Protein AF-A0A8H4J0G7-F1 (afdb_monomer_lite)

Structure (mmCIF, N/CA/C/O backbone):
data_AF-A0A8H4J0G7-F1
#
_entry.id   AF-A0A8H4J0G7-F1
#
loop_
_atom_site.group_PDB
_atom_site.id
_atom_site.type_symbol
_atom_site.label_atom_id
_atom_site.label_alt_id
_atom_site.label_comp_id
_atom_site.label_asym_id
_atom_site.label_entity_id
_atom_site.label_seq_id
_atom_site.pdbx_PDB_ins_code
_atom_site.Cartn_x
_atom_site.Cartn_y
_atom_site.Cartn_z
_atom_site.occupancy
_atom_site.B_iso_or_equiv
_atom_site.auth_seq_id
_atom_site.auth_comp_id
_atom_site.auth_asym_id
_atom_site.auth_atom_id
_atom_site.pdbx_PDB_model_num
ATOM 1 N N . MET A 1 1 ? 11.725 -37.310 -34.648 1.00 43.84 1 MET A N 1
ATOM 2 C CA . MET A 1 1 ? 10.552 -37.146 -33.764 1.00 43.84 1 MET A CA 1
ATOM 3 C C . MET A 1 1 ? 10.904 -37.760 -32.427 1.00 43.84 1 MET A C 1
ATOM 5 O O . MET A 1 1 ? 11.095 -38.962 -32.357 1.00 43.84 1 MET A O 1
ATOM 9 N N . GLY A 1 2 ? 11.118 -36.920 -31.423 1.00 34.50 2 GLY A N 1
ATOM 10 C CA . GLY A 1 2 ? 11.564 -37.311 -30.090 1.00 34.50 2 GLY A CA 1
ATOM 11 C C . GLY A 1 2 ? 11.344 -36.118 -29.184 1.00 34.50 2 GLY A C 1
ATOM 12 O O . GLY A 1 2 ? 12.236 -35.294 -29.010 1.00 34.50 2 GLY A O 1
ATOM 13 N N . ASP A 1 3 ? 10.096 -35.987 -28.753 1.00 41.94 3 ASP A N 1
ATOM 14 C CA . ASP A 1 3 ? 9.618 -34.975 -27.827 1.00 41.94 3 ASP A CA 1
ATOM 15 C C . ASP A 1 3 ? 10.390 -35.112 -26.511 1.00 41.94 3 ASP A C 1
ATOM 17 O O . ASP A 1 3 ? 10.444 -36.187 -25.915 1.00 41.94 3 ASP A O 1
ATOM 21 N N . SER A 1 4 ? 11.049 -34.040 -26.086 1.00 38.31 4 SER A N 1
ATOM 22 C CA . SER A 1 4 ? 11.766 -33.997 -24.817 1.00 38.31 4 SER A CA 1
ATOM 23 C C . SER A 1 4 ? 11.369 -32.719 -24.100 1.00 38.31 4 SER A C 1
ATOM 25 O O . SER A 1 4 ? 12.190 -31.826 -23.879 1.00 38.31 4 SER A O 1
ATOM 27 N N . THR A 1 5 ? 10.103 -32.655 -23.691 1.00 49.88 5 THR A N 1
ATOM 28 C CA . THR A 1 5 ? 9.654 -31.849 -22.555 1.00 49.88 5 THR A CA 1
ATOM 29 C C . THR A 1 5 ? 10.415 -32.289 -21.304 1.00 49.88 5 THR A C 1
ATOM 31 O O . THR A 1 5 ? 9.921 -33.045 -20.471 1.00 49.88 5 THR A O 1
ATOM 34 N N . LYS A 1 6 ? 11.661 -31.824 -21.169 1.00 47.19 6 LYS A N 1
ATOM 35 C CA . LYS A 1 6 ? 12.388 -31.840 -19.903 1.00 47.19 6 LYS A CA 1
ATOM 36 C C . LYS A 1 6 ? 11.717 -30.813 -19.010 1.00 47.19 6 LYS A C 1
ATOM 38 O O . LYS A 1 6 ? 12.064 -29.632 -19.055 1.00 47.19 6 LYS A O 1
ATOM 43 N N . SER A 1 7 ? 10.760 -31.270 -18.209 1.00 47.31 7 SER A N 1
ATOM 44 C CA . SER A 1 7 ? 10.316 -30.554 -17.019 1.00 47.31 7 SER A CA 1
ATOM 45 C C . SER A 1 7 ? 11.564 -30.163 -16.228 1.00 47.31 7 SER A C 1
ATOM 47 O O . SER A 1 7 ? 12.247 -31.026 -15.672 1.00 47.31 7 SER A O 1
ATOM 49 N N . HIS A 1 8 ? 11.919 -28.879 -16.251 1.00 50.56 8 HIS A N 1
ATOM 50 C CA . HIS A 1 8 ? 12.996 -28.343 -15.430 1.00 50.56 8 HIS A CA 1
ATOM 51 C C . HIS A 1 8 ? 12.510 -28.366 -13.983 1.00 50.56 8 HIS A C 1
ATOM 53 O O . HIS A 1 8 ? 11.859 -27.437 -13.516 1.00 50.56 8 HIS A O 1
ATOM 59 N N . ILE A 1 9 ? 12.756 -29.481 -13.298 1.00 54.28 9 ILE A N 1
ATOM 60 C CA . ILE A 1 9 ? 12.511 -29.594 -11.866 1.00 54.28 9 ILE A CA 1
ATOM 61 C C . ILE A 1 9 ? 13.616 -28.785 -11.180 1.00 54.28 9 ILE A C 1
ATOM 63 O O . ILE A 1 9 ? 14.791 -29.154 -11.226 1.00 54.28 9 ILE A O 1
ATOM 67 N N . LEU A 1 10 ? 13.225 -27.654 -10.594 1.00 48.88 10 LEU A N 1
ATOM 68 C CA . LEU A 1 10 ? 14.092 -26.742 -9.849 1.00 48.88 10 LEU A CA 1
ATOM 69 C C . LEU A 1 10 ? 14.479 -27.421 -8.530 1.00 48.88 10 LEU A C 1
ATOM 71 O O . LEU A 1 10 ? 13.675 -27.494 -7.603 1.00 48.88 10 LEU A O 1
ATOM 75 N N . THR A 1 11 ? 15.687 -27.978 -8.463 1.00 53.69 11 THR A N 1
ATOM 76 C CA . THR A 1 11 ? 16.141 -28.778 -7.309 1.00 53.69 11 THR A CA 1
ATOM 77 C C . THR A 1 11 ? 17.185 -28.062 -6.458 1.00 53.69 11 THR A C 1
ATOM 79 O O . THR A 1 11 ? 17.470 -28.514 -5.350 1.00 53.69 11 THR A O 1
ATOM 82 N N . LYS A 1 12 ? 17.748 -26.937 -6.920 1.00 49.94 12 LYS A N 1
ATOM 83 C CA . LYS A 1 12 ? 18.781 -26.193 -6.186 1.00 49.94 12 LYS A CA 1
ATOM 84 C C . LYS A 1 12 ? 18.303 -24.794 -5.813 1.00 49.94 12 LYS A C 1
ATOM 86 O O . LYS A 1 12 ? 17.645 -24.128 -6.600 1.00 49.94 12 LYS A O 1
ATOM 91 N N . SER A 1 13 ? 18.713 -24.309 -4.637 1.00 47.78 13 SER A N 1
ATOM 92 C CA . SER A 1 13 ? 18.484 -22.922 -4.175 1.00 47.78 13 SER A CA 1
ATOM 93 C C . SER A 1 13 ? 18.962 -21.870 -5.199 1.00 47.78 13 SER A C 1
ATOM 95 O O . SER A 1 13 ? 18.320 -20.846 -5.409 1.00 47.78 13 SER A O 1
ATOM 97 N N . SER A 1 14 ? 20.030 -22.171 -5.947 1.00 53.97 14 SER A N 1
ATOM 98 C CA . SER A 1 14 ? 20.510 -21.350 -7.069 1.00 53.97 14 SER A CA 1
ATOM 99 C C . SER A 1 14 ? 19.529 -21.242 -8.240 1.00 53.97 14 SER A C 1
ATOM 101 O O . SER A 1 14 ? 19.535 -20.236 -8.943 1.00 53.97 14 SER A O 1
ATOM 103 N N . ASP A 1 15 ? 18.682 -22.249 -8.452 1.00 51.66 15 ASP A N 1
ATOM 104 C CA . ASP A 1 15 ? 17.692 -22.255 -9.533 1.00 51.66 15 ASP A CA 1
ATOM 105 C C . ASP A 1 15 ? 16.534 -21.293 -9.203 1.00 51.66 15 ASP A C 1
ATOM 107 O O . ASP A 1 15 ? 15.940 -20.691 -10.097 1.00 51.66 15 ASP A O 1
ATOM 111 N N . TRP A 1 16 ? 16.280 -21.075 -7.905 1.00 51.16 16 TRP A N 1
ATOM 112 C CA . TRP A 1 16 ? 15.361 -20.053 -7.395 1.00 51.16 16 TRP A CA 1
ATOM 113 C C . TRP A 1 16 ? 15.930 -18.643 -7.524 1.00 51.16 16 TRP A C 1
ATOM 115 O O . TRP A 1 16 ? 15.176 -17.711 -7.801 1.00 51.16 16 TRP A O 1
ATOM 125 N N . ASN A 1 17 ? 17.252 -18.476 -7.402 1.00 50.38 17 ASN A N 1
ATOM 126 C CA . ASN A 1 17 ? 17.891 -17.184 -7.659 1.00 50.38 17 ASN A CA 1
ATOM 127 C C . ASN A 1 17 ? 17.624 -16.728 -9.099 1.00 50.38 17 ASN A C 1
ATOM 129 O O . ASN A 1 17 ? 17.311 -15.565 -9.318 1.00 50.38 17 ASN A O 1
ATOM 133 N N . HIS A 1 18 ? 17.623 -17.644 -10.071 1.00 47.84 18 HIS A N 1
ATOM 134 C CA . HIS A 1 18 ? 17.296 -17.303 -11.456 1.00 47.84 18 HIS A CA 1
ATOM 135 C C . HIS A 1 18 ? 15.859 -16.772 -11.630 1.00 47.84 18 HIS A C 1
ATOM 137 O O . HIS A 1 18 ? 15.613 -16.019 -12.562 1.00 47.84 18 HIS A O 1
ATOM 143 N N . TRP A 1 19 ? 14.921 -17.106 -10.733 1.00 46.56 19 TRP A N 1
ATOM 144 C CA . TRP A 1 19 ? 13.548 -16.578 -10.734 1.00 46.56 19 TRP A CA 1
ATOM 145 C C . TRP A 1 19 ? 13.371 -15.311 -9.888 1.00 46.56 19 TRP A C 1
ATOM 147 O O . TRP A 1 19 ? 12.579 -14.444 -10.253 1.00 46.56 19 TRP A O 1
ATOM 157 N N . LEU A 1 20 ? 14.135 -15.158 -8.802 1.00 48.53 20 LEU A N 1
ATOM 158 C CA . LEU A 1 20 ? 14.112 -13.968 -7.939 1.00 48.53 20 LEU A CA 1
ATOM 159 C C . LEU A 1 20 ? 14.623 -12.692 -8.636 1.00 48.53 20 LEU A C 1
ATOM 161 O O . LEU A 1 20 ? 14.306 -11.590 -8.190 1.00 48.53 20 LEU A O 1
ATOM 165 N N . PHE A 1 21 ? 15.357 -12.820 -9.747 1.00 48.25 21 PHE A N 1
ATOM 166 C CA . PHE A 1 21 ? 15.934 -11.685 -10.482 1.00 48.25 21 PHE A CA 1
ATOM 167 C C . PHE A 1 21 ? 15.230 -11.323 -11.803 1.00 48.25 21 PHE A C 1
ATOM 169 O O . PHE A 1 21 ? 15.622 -10.349 -12.437 1.00 48.25 21 PHE A O 1
ATOM 176 N N . LEU A 1 22 ? 14.171 -12.027 -12.224 1.00 50.31 22 LEU A N 1
ATOM 177 C CA . LEU A 1 22 ? 13.545 -11.804 -13.544 1.00 50.31 22 LEU A CA 1
ATOM 178 C C . LEU A 1 22 ? 12.510 -10.664 -13.617 1.00 50.31 22 LEU A C 1
ATOM 180 O O . LEU A 1 22 ? 11.801 -10.570 -14.618 1.00 50.31 22 LEU A O 1
ATOM 184 N N . GLY A 1 23 ? 12.401 -9.788 -12.612 1.00 52.50 23 GLY A N 1
ATOM 185 C CA . GLY A 1 23 ? 11.405 -8.704 -12.674 1.00 52.50 23 GLY A CA 1
ATOM 186 C C . GLY A 1 23 ? 11.594 -7.497 -11.760 1.00 52.50 23 GLY A C 1
ATOM 187 O O . GLY A 1 23 ? 10.668 -6.698 -11.630 1.00 52.50 23 GLY A O 1
ATOM 188 N N . THR A 1 24 ? 12.745 -7.333 -11.105 1.00 58.03 24 THR A N 1
ATOM 189 C CA . THR A 1 24 ? 12.943 -6.233 -10.140 1.00 58.03 24 THR A CA 1
ATOM 190 C C . THR A 1 24 ? 13.913 -5.161 -10.613 1.00 58.03 24 THR A C 1
ATOM 192 O O . THR A 1 24 ? 13.789 -4.012 -10.188 1.00 58.03 24 THR A O 1
ATOM 195 N N . THR A 1 25 ? 14.838 -5.471 -11.520 1.00 69.12 25 THR A N 1
ATOM 196 C CA . THR A 1 25 ? 15.791 -4.483 -12.023 1.00 69.12 25 THR A CA 1
ATOM 197 C C . THR A 1 25 ? 15.221 -3.780 -13.249 1.00 69.12 25 THR A C 1
ATOM 199 O O . THR A 1 25 ? 14.975 -4.373 -14.297 1.00 69.12 25 THR A O 1
ATOM 202 N N . LYS A 1 26 ? 14.972 -2.477 -13.101 1.00 80.75 26 LYS A N 1
ATOM 203 C CA . LYS A 1 26 ? 14.599 -1.602 -14.212 1.00 80.75 26 LYS A CA 1
ATOM 204 C C . LYS A 1 26 ? 15.713 -1.669 -15.268 1.00 80.75 26 LYS A C 1
ATOM 206 O O . LYS A 1 26 ? 16.864 -1.429 -14.901 1.00 80.75 26 LYS A O 1
ATOM 211 N N . PRO A 1 27 ? 15.409 -1.959 -16.546 1.00 83.44 27 PRO A N 1
ATOM 212 C CA . PRO A 1 27 ? 16.448 -2.021 -17.564 1.00 83.44 27 PRO A CA 1
ATOM 213 C C . PRO A 1 27 ? 17.108 -0.646 -17.716 1.00 83.44 27 PRO A C 1
ATOM 215 O O . PRO A 1 27 ? 16.456 0.398 -17.583 1.00 83.44 27 PRO A O 1
ATOM 218 N N . GLU A 1 28 ? 18.414 -0.642 -17.965 1.00 84.06 28 GLU A N 1
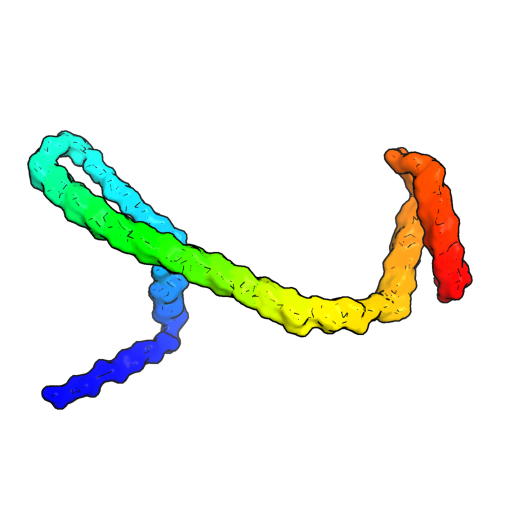ATOM 219 C CA . GLU A 1 28 ? 19.191 0.583 -18.122 1.00 84.06 28 GLU A CA 1
ATOM 220 C C . GLU A 1 28 ? 19.072 1.118 -19.545 1.00 84.06 28 GLU A C 1
ATOM 222 O O . GLU A 1 28 ? 19.114 0.377 -20.527 1.00 84.06 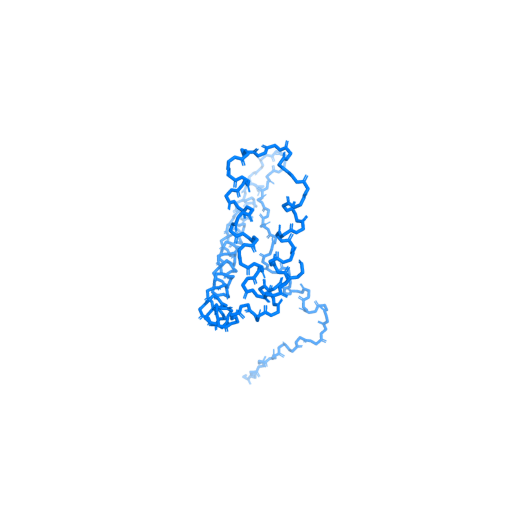28 GLU A O 1
ATOM 227 N N . LYS A 1 29 ? 18.908 2.436 -19.662 1.00 85.56 29 LYS A N 1
ATOM 228 C CA . LYS A 1 29 ? 18.807 3.081 -20.966 1.00 85.56 29 LYS A CA 1
ATOM 229 C C . LYS A 1 29 ? 20.194 3.104 -21.627 1.00 85.56 29 LYS A C 1
ATOM 231 O O . LYS A 1 29 ? 21.125 3.603 -20.997 1.00 85.56 29 LYS A O 1
ATOM 236 N N . PRO A 1 30 ? 20.327 2.686 -22.898 1.00 83.50 30 PRO A N 1
ATOM 237 C CA . PRO A 1 30 ? 21.583 2.798 -23.632 1.00 83.50 30 PRO A CA 1
ATOM 238 C C . PRO A 1 30 ? 22.058 4.255 -23.718 1.00 83.50 30 PRO A C 1
ATOM 240 O O . PRO A 1 30 ? 21.246 5.175 -23.895 1.00 83.50 30 PRO A O 1
ATOM 243 N N . ILE A 1 31 ? 23.373 4.476 -23.632 1.00 82.38 31 ILE A N 1
ATOM 244 C CA . ILE A 1 31 ? 24.025 5.794 -23.711 1.00 82.38 31 ILE A CA 1
ATOM 245 C C . ILE A 1 31 ? 25.152 5.718 -24.745 1.00 82.38 31 ILE A C 1
ATOM 247 O O . ILE A 1 31 ? 25.986 4.820 -24.689 1.00 82.38 31 ILE A O 1
ATOM 251 N N . ILE A 1 32 ? 25.219 6.682 -25.670 1.00 76.06 32 ILE A N 1
ATOM 252 C CA . ILE A 1 32 ? 26.345 6.780 -26.610 1.00 76.06 32 ILE A CA 1
ATOM 253 C C . ILE A 1 32 ? 27.522 7.448 -25.899 1.00 76.06 32 ILE A C 1
ATOM 255 O O . ILE A 1 32 ? 27.418 8.599 -25.479 1.00 76.06 32 ILE A O 1
ATOM 259 N N . GLN A 1 33 ? 28.650 6.745 -25.794 1.00 72.00 33 GLN A N 1
ATOM 260 C CA . GLN A 1 33 ? 29.885 7.286 -25.225 1.00 72.00 33 GLN A CA 1
ATOM 261 C C . GLN A 1 33 ? 30.857 7.770 -26.323 1.00 72.00 33 GLN A C 1
ATOM 263 O O . GLN A 1 33 ? 31.154 7.064 -27.299 1.00 72.00 33 GLN A O 1
ATOM 268 N N . GLY A 1 34 ? 31.391 8.983 -26.145 1.00 73.31 34 GLY A N 1
ATOM 269 C CA . GLY A 1 34 ? 32.382 9.601 -27.035 1.00 73.31 34 GLY A CA 1
ATOM 270 C C . GLY A 1 34 ? 31.809 10.167 -28.343 1.00 73.31 34 GLY A C 1
ATOM 271 O O . GLY A 1 34 ? 30.628 10.487 -28.439 1.00 73.31 34 GLY A O 1
ATOM 272 N N . THR A 1 35 ? 32.659 10.311 -29.365 1.00 72.25 35 THR A N 1
ATOM 273 C CA . THR A 1 35 ? 32.276 10.838 -30.688 1.00 72.25 35 THR A CA 1
ATOM 274 C C . THR A 1 35 ? 31.270 9.932 -31.397 1.00 72.25 35 THR A C 1
ATOM 276 O O . THR A 1 35 ? 31.414 8.705 -31.400 1.00 72.25 35 THR A O 1
ATOM 279 N N . VAL A 1 36 ? 30.247 10.549 -31.999 1.00 75.69 36 VAL A N 1
ATOM 280 C CA . VAL A 1 36 ? 29.146 9.871 -32.695 1.00 75.69 36 VAL A CA 1
ATOM 281 C C . VAL A 1 36 ? 29.585 9.488 -34.108 1.00 75.69 36 VAL A C 1
ATOM 283 O O . VAL A 1 36 ? 29.567 10.303 -35.026 1.00 75.69 36 VAL A O 1
ATOM 286 N N . THR A 1 37 ? 29.972 8.228 -34.274 1.00 83.44 37 THR A N 1
ATOM 287 C CA . THR A 1 37 ? 30.231 7.600 -35.579 1.00 83.44 37 THR A CA 1
ATOM 288 C C . THR A 1 37 ? 28.958 6.912 -36.088 1.00 83.44 37 THR A C 1
ATOM 290 O O . THR A 1 37 ? 28.106 6.520 -35.287 1.00 83.44 37 THR A O 1
ATOM 293 N N . ALA A 1 38 ? 28.818 6.738 -37.408 1.00 82.00 38 ALA A N 1
ATOM 294 C CA . ALA A 1 38 ? 27.667 6.062 -38.019 1.00 82.00 38 ALA A CA 1
ATOM 295 C C . ALA A 1 38 ? 27.422 4.658 -37.429 1.00 82.00 38 ALA A C 1
ATOM 297 O O . ALA A 1 38 ? 26.288 4.333 -37.079 1.00 82.00 38 ALA A O 1
ATOM 298 N N . ASP A 1 39 ? 28.488 3.889 -37.199 1.00 82.31 39 ASP A N 1
ATOM 299 C CA . ASP A 1 39 ? 28.406 2.545 -36.614 1.00 82.31 39 ASP A CA 1
ATOM 300 C C . ASP A 1 39 ? 27.890 2.569 -35.172 1.00 82.31 39 ASP A C 1
ATOM 302 O O . ASP A 1 39 ? 26.988 1.817 -34.813 1.00 82.31 39 ASP A O 1
ATOM 306 N N . LYS A 1 40 ? 28.370 3.513 -34.352 1.00 80.94 40 LYS A N 1
ATOM 307 C CA . LYS A 1 40 ? 27.875 3.693 -32.978 1.00 80.94 40 LYS A CA 1
ATOM 308 C C . LYS A 1 40 ? 26.396 4.070 -32.947 1.00 80.94 40 LYS A C 1
ATOM 310 O O . LYS A 1 40 ? 25.678 3.658 -32.042 1.00 80.94 40 LYS A O 1
ATOM 315 N N . LYS A 1 41 ? 25.929 4.843 -33.932 1.00 84.25 41 LYS A N 1
ATOM 316 C CA . LYS A 1 41 ? 24.515 5.215 -34.059 1.00 84.25 41 LYS A CA 1
ATOM 317 C C . LYS A 1 41 ? 23.646 4.007 -34.423 1.00 84.25 41 LYS A C 1
ATOM 319 O O . LYS A 1 41 ? 22.540 3.888 -33.903 1.00 84.25 41 LYS A O 1
ATOM 324 N N . LEU A 1 42 ? 24.137 3.112 -35.282 1.00 85.62 42 LEU A N 1
ATOM 325 C CA . LEU A 1 42 ? 23.448 1.864 -35.624 1.00 85.62 42 LEU A CA 1
ATOM 326 C C . LEU A 1 42 ? 23.342 0.933 -34.411 1.00 85.62 42 LEU A C 1
ATOM 328 O O . LEU A 1 42 ? 22.237 0.500 -34.085 1.00 85.62 42 LEU A O 1
ATOM 332 N N . THR A 1 43 ? 24.450 0.702 -33.702 1.00 84.00 43 THR A N 1
ATOM 333 C CA . THR A 1 43 ? 24.463 -0.113 -32.476 1.00 84.00 43 THR A CA 1
ATOM 334 C C . THR A 1 43 ? 23.540 0.468 -31.409 1.00 84.00 43 THR A C 1
ATOM 336 O O . THR A 1 43 ? 22.709 -0.250 -30.861 1.00 84.00 43 THR A O 1
ATOM 339 N N . TYR A 1 44 ? 23.581 1.785 -31.197 1.00 85.00 44 TYR A N 1
ATOM 340 C CA . TYR A 1 44 ? 22.684 2.467 -30.266 1.00 85.00 44 TYR A CA 1
ATOM 341 C C . TYR A 1 44 ? 21.204 2.276 -30.611 1.00 85.00 44 TYR A C 1
ATOM 343 O O . TYR A 1 44 ? 20.384 2.046 -29.727 1.00 85.00 44 TYR A O 1
ATOM 351 N N . ASN A 1 45 ? 20.838 2.368 -31.892 1.00 87.00 45 ASN A N 1
ATOM 352 C CA . ASN A 1 45 ? 19.453 2.169 -32.318 1.00 87.00 45 ASN A CA 1
ATOM 353 C C . ASN A 1 45 ? 18.982 0.731 -32.056 1.00 87.00 45 ASN A C 1
ATOM 355 O O . ASN A 1 45 ? 17.839 0.530 -31.642 1.00 87.00 45 ASN A O 1
ATOM 359 N N . TYR A 1 46 ? 19.859 -0.251 -32.269 1.00 87.69 46 TYR A N 1
ATOM 360 C CA . TYR A 1 46 ? 19.583 -1.652 -31.963 1.00 87.69 46 TYR A CA 1
ATOM 361 C C . TYR A 1 46 ? 19.415 -1.880 -30.452 1.00 87.69 46 TYR A C 1
ATOM 363 O O . TYR A 1 46 ? 18.395 -2.413 -30.016 1.00 87.69 46 TYR A O 1
ATOM 371 N N . GLU A 1 47 ? 20.351 -1.389 -29.638 1.00 86.44 47 GLU A N 1
ATOM 372 C CA . GLU A 1 47 ? 20.276 -1.454 -28.173 1.00 86.44 47 GLU A CA 1
ATOM 373 C C . GLU A 1 47 ? 19.031 -0.742 -27.631 1.00 86.44 47 GLU A C 1
ATOM 375 O O . GLU A 1 47 ? 18.378 -1.234 -26.715 1.00 86.44 47 GLU A O 1
ATOM 380 N N . MET A 1 48 ? 18.647 0.389 -28.228 1.00 88.50 48 MET A N 1
ATOM 381 C CA . MET A 1 48 ? 17.433 1.119 -27.864 1.00 88.50 48 MET A CA 1
ATOM 382 C C . MET A 1 48 ? 16.163 0.320 -28.180 1.00 88.50 48 MET A C 1
ATOM 384 O O . MET A 1 48 ? 15.181 0.417 -27.444 1.00 88.50 48 MET A O 1
ATOM 388 N N . SER A 1 49 ? 16.160 -0.463 -29.262 1.00 88.00 49 SER A N 1
ATOM 389 C CA . SER A 1 49 ? 15.049 -1.360 -29.596 1.00 88.00 49 SER A CA 1
ATOM 390 C C . SER A 1 49 ? 14.900 -2.468 -28.552 1.00 88.00 49 SER A C 1
ATOM 392 O O . SER A 1 49 ? 13.792 -2.698 -28.066 1.00 88.00 49 SER A O 1
ATOM 394 N N . ASN A 1 50 ? 16.010 -3.095 -28.155 1.00 86.12 50 ASN A N 1
ATOM 395 C CA . ASN A 1 50 ? 16.012 -4.124 -27.112 1.00 86.12 50 ASN A CA 1
ATOM 396 C C . ASN A 1 50 ? 15.583 -3.541 -25.762 1.00 86.12 50 ASN A C 1
ATOM 398 O O . ASN A 1 50 ? 14.651 -4.046 -25.147 1.00 86.12 50 ASN A O 1
ATOM 402 N N . TYR A 1 51 ? 16.146 -2.391 -25.378 1.00 86.62 51 TYR A N 1
ATOM 403 C CA . TYR A 1 51 ? 15.757 -1.662 -24.171 1.00 86.62 51 TYR A CA 1
ATOM 404 C C . TYR A 1 51 ? 14.248 -1.401 -24.104 1.00 86.62 51 TYR A C 1
ATOM 406 O O . TYR A 1 51 ? 13.632 -1.592 -23.060 1.00 86.62 51 TYR A O 1
ATOM 414 N N . ARG A 1 52 ? 13.624 -0.979 -25.211 1.00 88.62 52 ARG A N 1
ATOM 415 C CA . ARG A 1 52 ? 12.172 -0.746 -25.255 1.00 88.62 52 ARG A CA 1
ATOM 416 C C . ARG A 1 52 ? 11.374 -2.029 -25.039 1.00 88.62 52 ARG A C 1
ATOM 418 O O . ARG A 1 52 ? 10.355 -1.984 -24.353 1.00 88.62 52 ARG A O 1
ATOM 425 N N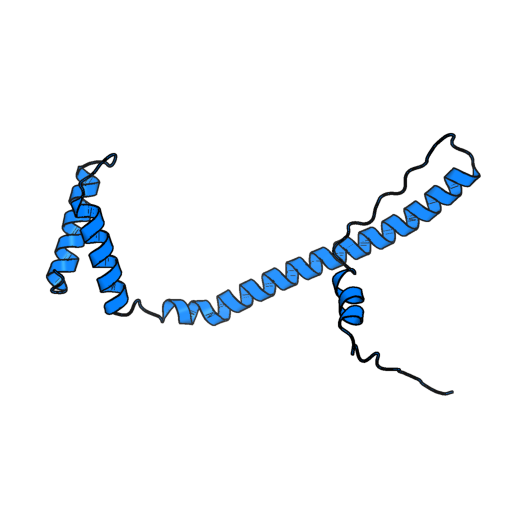 . ALA A 1 53 ? 11.814 -3.141 -25.625 1.00 86.44 53 ALA A N 1
ATOM 426 C CA . ALA A 1 53 ? 11.166 -4.437 -25.450 1.00 86.44 53 ALA A CA 1
ATOM 427 C C . ALA A 1 53 ? 11.273 -4.918 -23.993 1.00 86.44 53 ALA A C 1
ATOM 429 O O . ALA A 1 53 ? 10.257 -5.265 -23.387 1.00 86.44 53 ALA A O 1
ATOM 430 N N . ASP A 1 54 ? 12.470 -4.838 -23.414 1.00 83.75 54 ASP A N 1
ATOM 431 C CA . ASP A 1 54 ? 12.740 -5.233 -22.030 1.00 83.75 54 ASP A CA 1
ATOM 432 C C . ASP A 1 54 ? 11.992 -4.338 -21.035 1.00 83.75 54 ASP A C 1
ATOM 434 O O . ASP A 1 54 ? 11.400 -4.819 -20.069 1.00 83.75 54 ASP A O 1
ATOM 438 N N . TYR A 1 55 ? 11.935 -3.030 -21.297 1.00 88.69 55 TYR A N 1
ATOM 439 C CA . TYR A 1 55 ? 11.200 -2.079 -20.465 1.00 88.69 55 TYR A CA 1
ATOM 440 C C . TYR A 1 55 ? 9.687 -2.335 -20.499 1.00 88.69 55 TYR A C 1
ATOM 442 O O . TYR A 1 55 ? 9.032 -2.323 -19.458 1.00 88.69 55 TYR A O 1
ATOM 450 N N . ALA A 1 56 ? 9.126 -2.639 -21.673 1.00 87.94 56 ALA A N 1
ATOM 451 C CA . ALA A 1 56 ? 7.714 -2.995 -21.794 1.00 87.94 56 ALA A CA 1
ATOM 452 C C . ALA A 1 56 ? 7.378 -4.307 -21.063 1.00 87.94 56 ALA A C 1
ATOM 454 O O . ALA A 1 56 ? 6.287 -4.444 -20.501 1.00 87.94 56 ALA A O 1
ATOM 455 N N . LEU A 1 57 ? 8.296 -5.278 -21.060 1.00 87.56 57 LEU A N 1
ATOM 456 C CA . LEU A 1 57 ? 8.148 -6.508 -20.283 1.00 87.56 57 LEU A CA 1
ATOM 457 C C . LEU A 1 57 ? 8.189 -6.218 -18.776 1.00 87.56 57 LEU A C 1
ATOM 459 O O . LEU A 1 57 ? 7.303 -6.673 -18.051 1.00 87.56 57 LEU A O 1
ATOM 463 N N . TYR A 1 58 ? 9.154 -5.410 -18.333 1.00 87.81 58 TYR A N 1
ATOM 464 C CA . TYR A 1 58 ? 9.276 -4.964 -16.947 1.00 87.81 58 TYR A CA 1
ATOM 465 C C . TYR A 1 58 ? 7.992 -4.279 -16.452 1.00 87.81 58 TYR A C 1
ATOM 467 O O . TYR A 1 58 ? 7.455 -4.653 -15.411 1.00 87.81 58 TYR A O 1
ATOM 475 N N . GLU A 1 59 ? 7.428 -3.339 -17.216 1.00 89.56 59 GLU A N 1
ATOM 476 C CA . GLU A 1 59 ? 6.177 -2.667 -16.830 1.00 89.56 59 GLU A CA 1
ATOM 477 C C . GLU A 1 59 ? 4.995 -3.638 -16.713 1.00 89.56 59 GLU A C 1
ATOM 479 O O . GLU A 1 59 ? 4.197 -3.539 -15.776 1.00 89.56 59 GLU A O 1
ATOM 484 N N . LYS A 1 60 ? 4.886 -4.613 -17.625 1.00 88.69 60 LYS A N 1
ATOM 485 C CA . LYS A 1 60 ? 3.848 -5.653 -17.544 1.00 88.69 60 LYS A CA 1
ATOM 486 C C . LYS A 1 60 ? 3.990 -6.494 -16.277 1.00 88.69 60 LYS A C 1
ATOM 488 O O . LYS A 1 60 ? 2.983 -6.769 -15.625 1.00 88.69 60 LYS A O 1
ATOM 493 N N . GLN A 1 61 ? 5.214 -6.881 -15.923 1.00 85.50 61 GLN A N 1
ATOM 494 C CA . GLN A 1 61 ? 5.492 -7.648 -14.709 1.00 85.50 61 GLN A CA 1
ATOM 495 C C . GLN A 1 61 ? 5.171 -6.839 -13.449 1.00 85.50 61 GLN A C 1
ATOM 497 O O . GLN A 1 61 ? 4.478 -7.342 -12.568 1.00 85.50 61 GLN A O 1
ATOM 502 N N . GLN A 1 62 ? 5.587 -5.572 -13.386 1.00 87.00 62 GLN A N 1
ATOM 503 C CA . GLN A 1 62 ? 5.280 -4.684 -12.260 1.00 87.00 62 GLN A CA 1
ATOM 504 C C . GLN A 1 62 ? 3.772 -4.503 -12.071 1.00 87.00 62 GLN A C 1
ATOM 506 O O . GLN A 1 62 ? 3.262 -4.609 -10.956 1.00 87.00 62 GLN A O 1
ATOM 511 N N . LYS A 1 63 ? 3.028 -4.324 -13.167 1.00 88.12 63 LYS A N 1
ATOM 512 C CA . LYS A 1 63 ? 1.565 -4.253 -13.118 1.00 88.12 63 LYS A CA 1
ATOM 513 C C . LYS A 1 63 ? 0.939 -5.559 -12.625 1.00 88.12 63 LYS A C 1
ATOM 515 O O . LYS A 1 63 ? 0.007 -5.522 -11.828 1.00 88.12 63 LYS A O 1
ATOM 520 N N . ALA A 1 64 ? 1.438 -6.708 -13.079 1.00 84.88 64 ALA A N 1
ATOM 521 C CA . ALA A 1 64 ? 0.951 -8.007 -12.622 1.00 84.88 64 ALA A CA 1
ATOM 522 C C . ALA A 1 64 ? 1.206 -8.218 -11.120 1.00 84.88 64 ALA A C 1
ATOM 524 O O . ALA A 1 64 ? 0.312 -8.678 -10.415 1.00 84.88 64 ALA A O 1
ATOM 525 N N . LEU A 1 65 ? 2.381 -7.824 -10.619 1.00 85.25 65 LEU A N 1
ATOM 526 C CA . LEU A 1 65 ? 2.709 -7.878 -9.192 1.00 85.25 65 LEU A CA 1
ATOM 527 C C . LEU A 1 65 ? 1.802 -6.969 -8.360 1.00 85.25 65 LEU A C 1
ATOM 529 O O . LEU A 1 65 ? 1.275 -7.410 -7.341 1.00 85.25 65 LEU A O 1
ATOM 533 N N . ALA A 1 66 ? 1.571 -5.735 -8.813 1.00 80.81 66 ALA A N 1
ATOM 534 C CA . ALA A 1 66 ? 0.648 -4.818 -8.150 1.00 80.81 66 ALA A CA 1
ATOM 535 C C . ALA A 1 66 ? -0.773 -5.404 -8.083 1.00 80.81 66 ALA A C 1
ATOM 537 O O . ALA A 1 66 ? -1.381 -5.428 -7.017 1.00 80.81 66 ALA A O 1
ATOM 538 N N . ASN A 1 67 ? -1.264 -5.963 -9.192 1.00 88.25 67 ASN A N 1
ATOM 539 C CA . ASN A 1 67 ? -2.576 -6.606 -9.240 1.00 88.25 67 ASN A CA 1
ATOM 540 C C . ASN A 1 67 ? -2.676 -7.816 -8.300 1.00 88.25 67 ASN A C 1
ATOM 542 O O . ASN A 1 67 ? -3.702 -7.997 -7.651 1.00 88.25 67 ASN A O 1
ATOM 546 N N . LEU A 1 68 ? -1.628 -8.643 -8.215 1.00 86.56 68 LEU A N 1
ATOM 547 C CA . LEU A 1 68 ? -1.583 -9.769 -7.278 1.00 86.56 68 LEU A CA 1
ATOM 548 C C . LEU A 1 68 ? -1.636 -9.288 -5.827 1.00 86.56 68 LEU A C 1
ATOM 550 O O . LEU A 1 68 ? -2.374 -9.857 -5.028 1.00 86.56 68 LEU A O 1
ATOM 554 N N . ALA A 1 69 ? -0.895 -8.229 -5.493 1.00 77.88 69 ALA A N 1
ATOM 555 C CA . ALA A 1 69 ? -0.925 -7.644 -4.158 1.00 77.88 69 ALA A CA 1
ATOM 556 C C . ALA A 1 69 ? -2.332 -7.141 -3.796 1.00 77.88 69 ALA A C 1
ATOM 558 O O . ALA A 1 69 ? -2.834 -7.475 -2.724 1.00 77.88 69 ALA A O 1
ATOM 559 N N . THR A 1 70 ? -2.993 -6.420 -4.708 1.00 86.69 70 THR A N 1
ATOM 560 C CA . THR A 1 70 ? -4.387 -5.984 -4.535 1.00 86.69 70 THR A CA 1
ATOM 561 C C . THR A 1 70 ? -5.324 -7.173 -4.352 1.00 86.69 70 THR A C 1
ATOM 563 O O . THR A 1 70 ? -6.089 -7.200 -3.399 1.00 86.69 70 THR A O 1
ATOM 566 N N . TYR A 1 71 ? -5.213 -8.205 -5.191 1.00 88.88 71 TYR A N 1
ATOM 567 C CA . TYR A 1 71 ? -6.060 -9.391 -5.082 1.00 88.88 71 TYR A CA 1
ATOM 568 C C . TYR A 1 71 ? -5.892 -10.113 -3.740 1.00 88.88 71 TYR A C 1
ATOM 570 O O . TYR A 1 71 ? -6.874 -10.529 -3.126 1.00 88.88 71 TYR A O 1
ATOM 578 N N . ILE A 1 72 ? -4.655 -10.239 -3.250 1.00 80.38 72 ILE A N 1
ATOM 579 C CA . ILE A 1 72 ? -4.382 -10.824 -1.934 1.00 80.38 72 ILE A CA 1
ATOM 580 C C . ILE A 1 72 ? -5.039 -9.978 -0.839 1.00 80.38 72 ILE A C 1
ATOM 582 O O . ILE A 1 72 ? -5.752 -10.529 -0.001 1.00 80.38 72 ILE A O 1
ATOM 586 N N . GLN A 1 73 ? -4.847 -8.658 -0.864 1.00 78.56 73 GLN A N 1
ATOM 587 C CA . GLN A 1 73 ? -5.456 -7.738 0.100 1.00 78.56 73 GLN A CA 1
ATOM 588 C C . GLN A 1 73 ? -6.985 -7.832 0.089 1.00 78.56 73 GLN A C 1
ATOM 590 O O . GLN A 1 73 ? -7.585 -8.009 1.148 1.00 78.56 73 GLN A O 1
ATOM 595 N N . ASP A 1 74 ? -7.603 -7.810 -1.090 1.00 82.12 74 ASP A N 1
ATOM 596 C CA . ASP A 1 74 ? -9.053 -7.923 -1.256 1.00 82.12 74 ASP A CA 1
ATOM 597 C C . ASP A 1 74 ? -9.570 -9.280 -0.772 1.00 82.12 74 ASP A C 1
ATOM 599 O O . ASP A 1 74 ? -10.622 -9.361 -0.134 1.00 82.12 74 ASP A O 1
ATOM 603 N N . SER A 1 75 ? -8.822 -10.358 -1.018 1.00 81.94 75 SER A N 1
ATOM 604 C CA . SER A 1 75 ? -9.190 -11.695 -0.551 1.00 81.94 75 SER A CA 1
ATOM 605 C C . SER A 1 75 ? -9.139 -11.809 0.976 1.00 81.94 75 SER A C 1
ATOM 607 O O . SER A 1 75 ? -10.042 -12.394 1.575 1.00 81.94 75 SER A O 1
ATOM 609 N N . ILE A 1 76 ? -8.130 -11.214 1.621 1.00 74.06 76 ILE A N 1
ATOM 610 C CA . ILE A 1 76 ? -8.012 -11.150 3.082 1.00 74.06 76 ILE A CA 1
ATOM 611 C C . ILE A 1 76 ? -9.145 -10.292 3.644 1.00 74.06 76 ILE A C 1
ATOM 613 O O . ILE A 1 76 ? -9.832 -10.715 4.572 1.00 74.06 76 ILE A O 1
ATOM 617 N N . ALA A 1 77 ? -9.388 -9.121 3.056 1.00 71.62 77 ALA A N 1
ATOM 618 C CA . ALA A 1 77 ? -10.451 -8.224 3.478 1.00 71.62 77 ALA A CA 1
ATOM 619 C C . ALA A 1 77 ? -11.823 -8.913 3.403 1.00 71.62 77 ALA A C 1
ATOM 621 O O . ALA A 1 77 ? -12.562 -8.945 4.381 1.00 71.62 77 ALA A O 1
ATOM 622 N N . THR A 1 78 ? -12.135 -9.547 2.275 1.00 73.00 78 THR A N 1
ATOM 623 C CA . THR A 1 78 ? -13.434 -10.193 2.051 1.00 73.00 78 THR A CA 1
ATOM 624 C C . THR A 1 78 ? -13.634 -11.416 2.946 1.00 73.00 78 THR A C 1
ATOM 626 O O . THR A 1 78 ? -14.716 -11.604 3.501 1.00 73.00 78 THR A O 1
ATOM 629 N N . ASN A 1 79 ? -12.600 -12.248 3.109 1.00 72.31 79 ASN A N 1
ATOM 630 C CA . ASN A 1 79 ? -12.743 -13.536 3.785 1.00 72.31 79 ASN A CA 1
ATOM 631 C C . ASN A 1 79 ? -12.476 -13.481 5.286 1.00 72.31 79 ASN A C 1
ATOM 633 O O . ASN A 1 79 ? -13.039 -14.298 6.003 1.00 72.31 79 ASN A O 1
ATOM 637 N N . LEU A 1 80 ? -11.623 -12.574 5.772 1.00 65.81 80 LEU A N 1
ATOM 638 C CA . LEU A 1 80 ? -11.173 -12.562 7.168 1.00 65.81 80 LEU A CA 1
ATOM 639 C C . LEU A 1 80 ? -11.744 -11.395 7.975 1.00 65.81 80 LEU A C 1
ATOM 641 O O . LEU A 1 80 ? -12.001 -11.589 9.163 1.00 65.81 80 LEU A O 1
ATOM 645 N N . LEU A 1 81 ? -12.029 -10.227 7.376 1.00 66.25 81 LEU A N 1
ATOM 646 C CA . LEU A 1 81 ? -12.633 -9.113 8.130 1.00 66.25 81 LEU A CA 1
ATOM 647 C C . LEU A 1 81 ? -13.954 -9.488 8.810 1.00 66.25 81 LEU A C 1
ATOM 649 O O . LEU A 1 81 ? -14.106 -9.137 9.978 1.00 66.25 81 LEU A O 1
ATOM 653 N N . PRO A 1 82 ? -14.875 -10.252 8.185 1.00 67.31 82 PRO A N 1
ATOM 654 C CA . PRO A 1 82 ? -16.110 -10.655 8.854 1.00 67.31 82 PRO A CA 1
ATOM 655 C C . PRO A 1 82 ? -15.893 -11.558 10.073 1.00 67.31 82 PRO A C 1
ATOM 657 O O . PRO A 1 82 ? -16.797 -11.688 10.894 1.00 67.31 82 PRO A O 1
ATOM 660 N N . TYR A 1 83 ? -14.739 -12.222 10.183 1.00 64.69 83 TYR A N 1
ATOM 661 C CA . TYR A 1 83 ? -14.375 -13.017 11.358 1.00 64.69 83 TYR A CA 1
ATOM 662 C C . TYR A 1 83 ? -13.606 -12.183 12.382 1.00 64.69 83 TYR A C 1
ATOM 664 O O . TYR A 1 83 ? -13.809 -12.373 13.576 1.00 64.69 83 TYR A O 1
ATOM 672 N N . ILE A 1 84 ? -12.815 -11.203 11.938 1.00 61.16 84 ILE A N 1
ATOM 673 C CA . ILE A 1 84 ? -12.169 -10.216 12.813 1.00 61.16 84 ILE A CA 1
ATOM 674 C C . ILE A 1 84 ? -13.217 -9.357 13.532 1.00 61.16 84 ILE A C 1
ATOM 676 O O . ILE A 1 84 ? -13.070 -9.093 14.715 1.00 61.16 84 ILE A O 1
ATOM 680 N N . THR A 1 85 ? -14.322 -8.987 12.880 1.00 58.44 85 THR A N 1
ATOM 681 C CA . THR A 1 85 ? -15.423 -8.265 13.544 1.00 58.44 85 THR A CA 1
ATOM 682 C C . THR A 1 85 ? -16.287 -9.156 14.443 1.00 58.44 85 THR A C 1
ATOM 684 O O . THR A 1 85 ? -17.026 -8.644 15.280 1.00 58.44 85 THR A O 1
ATOM 687 N N . LYS A 1 86 ? -16.225 -10.485 14.266 1.00 55.50 86 LYS A N 1
ATOM 688 C CA . LYS A 1 86 ? -16.901 -11.484 15.117 1.00 55.50 86 LYS A CA 1
ATOM 689 C C . LYS A 1 86 ? -16.041 -11.963 16.280 1.00 55.50 86 LYS A C 1
ATOM 691 O O . LYS A 1 86 ? -16.587 -12.526 17.227 1.00 55.50 86 LYS A O 1
ATOM 696 N N . LEU A 1 87 ? -14.737 -11.696 16.247 1.00 56.16 87 LEU A N 1
ATOM 697 C CA . LEU A 1 87 ? -13.932 -11.543 17.451 1.00 56.16 87 LEU A CA 1
ATOM 698 C C . LEU A 1 87 ? -14.398 -10.246 18.120 1.00 56.16 87 LEU A C 1
ATOM 700 O O . LEU A 1 87 ? -13.715 -9.227 18.093 1.00 56.16 87 LEU A O 1
ATOM 704 N N . ALA A 1 88 ? -15.614 -10.268 18.678 1.00 57.16 88 ALA A N 1
ATOM 705 C CA . ALA A 1 88 ? -15.986 -9.294 19.687 1.00 57.16 88 ALA A CA 1
ATOM 706 C C . ALA A 1 88 ? -14.822 -9.261 20.684 1.00 57.16 88 ALA A C 1
ATOM 708 O O . ALA A 1 88 ? -14.349 -10.351 21.037 1.00 57.16 88 ALA A O 1
ATOM 709 N N . PRO A 1 89 ? -14.318 -8.080 21.091 1.00 57.66 89 PRO A N 1
ATOM 710 C CA . PRO A 1 89 ? -13.333 -8.037 22.154 1.00 57.66 89 PRO A CA 1
ATOM 711 C C . PRO A 1 89 ? -13.915 -8.882 23.280 1.00 57.66 89 PRO A C 1
ATOM 713 O O . PRO A 1 89 ? -15.028 -8.621 23.746 1.00 57.66 89 PRO A O 1
ATOM 716 N N . THR A 1 90 ? -13.234 -9.979 23.620 1.00 60.56 90 THR A N 1
ATOM 717 C CA . THR A 1 90 ? -13.647 -10.833 24.729 1.00 60.56 90 THR A CA 1
ATOM 718 C C . THR A 1 90 ? -13.882 -9.902 25.915 1.00 60.56 90 THR A C 1
ATOM 720 O O . THR A 1 90 ? -13.211 -8.869 26.001 1.00 60.56 90 THR A O 1
ATOM 723 N N . ASN A 1 91 ? -14.822 -10.206 26.811 1.00 65.50 91 ASN A N 1
ATOM 724 C CA . ASN A 1 91 ? -15.065 -9.335 27.971 1.00 65.50 91 ASN A CA 1
ATOM 725 C C . ASN A 1 91 ? -13.732 -8.938 28.648 1.00 65.50 91 ASN A C 1
ATOM 727 O O . ASN A 1 91 ? -13.502 -7.762 28.873 1.00 65.50 91 ASN A O 1
ATOM 731 N N . GLU A 1 92 ? -12.782 -9.876 28.725 1.00 67.81 92 GLU A N 1
ATOM 732 C CA . GLU A 1 92 ? -11.396 -9.666 29.168 1.00 67.81 92 GLU A CA 1
ATOM 733 C C . GLU A 1 92 ? -10.589 -8.611 28.377 1.00 67.81 92 GLU A C 1
ATOM 735 O O . GLU A 1 92 ? -9.903 -7.785 28.971 1.00 67.81 92 GLU A O 1
ATOM 740 N N . ALA A 1 93 ? -10.669 -8.587 27.043 1.00 72.81 93 ALA A N 1
ATOM 741 C CA . ALA A 1 93 ? -10.005 -7.565 26.228 1.00 72.81 93 ALA A CA 1
ATOM 742 C C . ALA A 1 93 ? -10.646 -6.182 26.429 1.00 72.81 93 ALA A C 1
ATOM 744 O O . ALA A 1 93 ? -9.944 -5.174 26.486 1.00 72.81 93 ALA A O 1
ATOM 745 N N . THR A 1 94 ? -11.973 -6.147 26.590 1.00 75.19 94 THR A N 1
ATOM 746 C CA . THR A 1 94 ? -12.707 -4.911 26.897 1.00 75.19 94 THR A CA 1
ATOM 747 C C . THR A 1 94 ? -12.330 -4.382 28.280 1.00 75.19 94 THR A C 1
ATOM 749 O O . THR A 1 94 ? -12.152 -3.179 28.447 1.00 75.19 94 THR A O 1
ATOM 752 N N . ASP A 1 95 ? -12.170 -5.276 29.256 1.00 80.06 95 ASP A N 1
ATOM 753 C CA . ASP A 1 95 ? -11.795 -4.944 30.629 1.00 80.06 95 ASP A CA 1
ATOM 754 C C . ASP A 1 95 ? -10.352 -4.415 30.698 1.00 80.06 95 ASP A C 1
ATOM 756 O O . ASP A 1 95 ? -10.109 -3.383 31.324 1.00 80.06 95 ASP A O 1
ATOM 760 N N . LEU A 1 96 ? -9.415 -5.037 29.967 1.00 81.75 96 LEU A N 1
ATOM 761 C CA . LEU A 1 96 ? -8.030 -4.565 29.838 1.00 81.75 96 LEU A CA 1
ATOM 762 C C . LEU A 1 96 ? -7.935 -3.178 29.190 1.00 81.75 96 LEU A C 1
ATOM 764 O O . LEU A 1 96 ? -7.185 -2.321 29.663 1.00 81.75 96 LEU A O 1
ATOM 768 N N . GLU A 1 97 ? -8.677 -2.931 28.108 1.00 83.50 97 GLU A N 1
ATOM 769 C CA . GLU A 1 97 ? -8.718 -1.606 27.477 1.00 83.50 97 GLU A CA 1
ATOM 770 C C . GLU A 1 97 ? -9.277 -0.550 28.432 1.00 83.50 97 GLU A C 1
ATOM 772 O O . GLU A 1 97 ? -8.748 0.563 28.515 1.00 83.50 97 GLU A O 1
ATOM 777 N N . LEU A 1 98 ? -10.323 -0.900 29.182 1.00 86.06 98 LEU A N 1
ATOM 778 C CA . LEU A 1 98 ? -10.949 -0.001 30.138 1.00 86.06 98 LEU A CA 1
ATOM 779 C C . LEU A 1 98 ? -10.012 0.333 31.306 1.00 86.06 98 LEU A C 1
ATOM 781 O O . LEU A 1 98 ? -9.902 1.499 31.688 1.00 86.06 98 LEU A O 1
ATOM 785 N N . GLU A 1 99 ? -9.286 -0.657 31.830 1.00 85.19 99 GLU A N 1
ATOM 786 C CA . GLU A 1 99 ? -8.272 -0.469 32.871 1.00 85.19 99 GLU A CA 1
ATOM 787 C C . GLU A 1 99 ? -7.130 0.436 32.380 1.00 85.19 99 GLU A C 1
ATOM 789 O O . GLU A 1 99 ? -6.685 1.349 33.087 1.00 85.19 99 GLU A O 1
ATOM 794 N N . GLN A 1 100 ? -6.671 0.244 31.141 1.00 86.00 100 GLN A N 1
ATOM 795 C CA . GLN A 1 100 ? -5.651 1.101 30.536 1.00 86.00 100 GLN A CA 1
ATOM 796 C C . GLN A 1 100 ? -6.137 2.545 30.384 1.00 86.00 100 GLN A C 1
ATOM 798 O O . GLN A 1 100 ? -5.411 3.470 30.756 1.00 86.00 100 GLN A O 1
ATOM 803 N N . GLN A 1 101 ? -7.358 2.753 29.884 1.00 86.25 101 GLN A N 1
ATOM 804 C CA . GLN A 1 101 ? -7.966 4.083 29.773 1.00 86.25 101 GLN A CA 1
ATOM 805 C C . GLN A 1 101 ? -8.116 4.741 31.148 1.00 86.25 101 GLN A C 1
ATOM 807 O O . GLN A 1 101 ? -7.755 5.908 31.322 1.00 86.25 101 GLN A O 1
ATOM 812 N N . TYR A 1 102 ? -8.567 3.981 32.149 1.00 86.44 102 TYR A N 1
ATOM 813 C CA . TYR A 1 102 ? -8.712 4.453 33.521 1.00 86.44 102 TYR A CA 1
ATOM 814 C C . TYR A 1 102 ? -7.363 4.911 34.103 1.00 86.44 102 TYR A C 1
ATOM 816 O O . TYR A 1 102 ? -7.233 6.023 34.621 1.00 86.44 102 TYR A O 1
ATOM 824 N N . ASN A 1 103 ? -6.314 4.103 33.936 1.00 85.25 103 ASN A N 1
ATOM 825 C CA . ASN A 1 103 ? -4.965 4.419 34.409 1.00 85.25 103 ASN A CA 1
ATOM 826 C C . ASN A 1 103 ? -4.313 5.598 33.670 1.00 85.25 103 ASN A C 1
ATOM 828 O O . ASN A 1 103 ? -3.528 6.338 34.269 1.00 85.25 103 ASN A O 1
ATOM 832 N N . GLN A 1 104 ? -4.635 5.805 32.393 1.00 85.19 104 GLN A N 1
ATOM 833 C CA . GLN A 1 104 ? -4.187 6.982 31.646 1.00 85.19 104 GLN A CA 1
ATOM 834 C C . GLN A 1 104 ? -4.857 8.257 32.163 1.00 85.19 104 GLN A C 1
ATOM 836 O O . GLN A 1 104 ? -4.178 9.261 32.391 1.00 85.19 104 GLN A O 1
ATOM 841 N N . LEU A 1 105 ? -6.168 8.208 32.410 1.00 84.31 105 LEU A N 1
ATOM 842 C CA . LEU A 1 105 ? -6.935 9.362 32.871 1.00 84.31 105 LEU A CA 1
ATOM 843 C C . LEU A 1 105 ? -6.593 9.758 34.318 1.00 84.31 105 LEU A C 1
ATOM 845 O O . LEU A 1 105 ? -6.622 10.949 34.618 1.00 84.31 105 LEU A O 1
ATOM 849 N N . LYS A 1 106 ? -6.121 8.832 35.171 1.00 82.88 106 LYS A N 1
ATOM 850 C CA . LYS A 1 106 ? -5.590 9.146 36.521 1.00 82.88 106 LYS A CA 1
ATOM 851 C C . LYS A 1 106 ? -4.479 10.201 36.534 1.00 82.88 106 LYS A C 1
ATOM 853 O O . LYS A 1 106 ? -4.310 10.887 37.537 1.00 82.88 106 LYS A O 1
ATOM 858 N N . ARG A 1 107 ? -3.694 10.325 35.457 1.00 81.25 107 ARG A N 1
ATOM 859 C CA . ARG A 1 107 ? -2.540 11.245 35.398 1.00 81.25 107 ARG A CA 1
ATOM 860 C C . ARG A 1 107 ? -2.934 12.714 35.192 1.00 81.25 107 ARG A C 1
ATOM 862 O O . ARG A 1 107 ? -2.067 13.578 35.278 1.00 81.25 107 ARG A O 1
ATOM 869 N N . GLY A 1 108 ? -4.221 12.997 34.977 1.00 74.12 108 GLY A N 1
ATOM 870 C CA . GLY A 1 108 ? -4.737 14.344 34.744 1.00 74.12 108 GLY A CA 1
ATOM 871 C C . GLY A 1 108 ? -4.419 14.886 33.340 1.00 74.12 108 GLY A C 1
ATOM 872 O O . GLY A 1 108 ? -3.561 14.352 32.630 1.00 74.12 108 GLY A O 1
ATOM 873 N N . PRO A 1 109 ? -5.115 15.945 32.894 1.00 81.00 109 PRO A N 1
ATOM 874 C CA . PRO A 1 109 ? -4.915 16.508 31.565 1.00 81.00 109 PRO A CA 1
ATOM 875 C C . PRO A 1 109 ? -3.638 17.359 31.535 1.00 81.00 109 PRO A C 1
ATOM 877 O O . PRO A 1 109 ? -3.575 18.413 32.157 1.00 81.00 109 PRO A O 1
ATOM 880 N N . SER A 1 110 ? -2.616 16.921 30.792 1.00 70.69 110 SER A N 1
ATOM 881 C CA . SER A 1 110 ? -1.365 17.690 30.657 1.00 70.69 110 SER A CA 1
ATOM 882 C C . SER A 1 110 ? -1.475 18.840 29.644 1.00 70.69 110 SER A C 1
ATOM 884 O O . SER A 1 110 ? -1.032 19.940 29.942 1.00 70.69 110 SER A O 1
ATOM 886 N N . ASN A 1 111 ? -2.077 18.594 28.471 1.00 68.00 111 ASN A N 1
ATOM 887 C CA . ASN A 1 111 ? -2.230 19.562 27.364 1.00 68.00 111 ASN A CA 1
ATOM 888 C C . ASN A 1 111 ? -3.629 19.500 26.702 1.00 68.00 111 ASN A C 1
ATOM 890 O O . ASN A 1 111 ? -3.831 20.019 25.605 1.00 68.00 111 ASN A O 1
ATOM 894 N N . GLN A 1 112 ? -4.593 18.811 27.323 1.00 67.50 112 GLN A N 1
ATOM 895 C CA . GLN A 1 112 ? -5.944 18.618 26.781 1.00 67.50 112 GLN A CA 1
ATOM 896 C C . GLN A 1 112 ? -6.941 19.613 27.390 1.00 67.50 112 GLN A C 1
ATOM 898 O O . GLN A 1 112 ? -6.751 20.088 28.507 1.00 67.50 112 GLN A O 1
ATOM 903 N N . ASN A 1 113 ? -8.028 19.902 26.665 1.00 81.81 113 ASN A N 1
ATOM 904 C CA . ASN A 1 113 ? -9.155 20.666 27.204 1.00 81.81 113 ASN A CA 1
ATOM 905 C C . ASN A 1 113 ? -9.746 19.917 28.418 1.00 81.81 113 ASN A C 1
ATOM 907 O O . ASN A 1 113 ? -10.148 18.758 28.297 1.00 81.81 113 ASN A O 1
ATOM 911 N N . ILE A 1 114 ? -9.794 20.597 29.566 1.00 83.12 114 ILE A N 1
ATOM 912 C CA . ILE A 1 114 ? -10.222 20.051 30.862 1.00 83.12 114 ILE A CA 1
ATOM 913 C C . ILE A 1 114 ? -11.652 19.499 30.803 1.00 83.12 114 ILE A C 1
ATOM 915 O O . ILE A 1 114 ? -11.911 18.444 31.371 1.00 83.12 114 I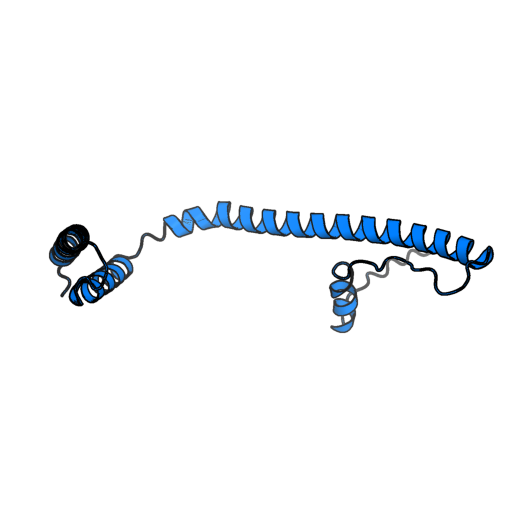LE A O 1
ATOM 919 N N . GLU A 1 115 ? -12.565 20.151 30.081 1.00 84.56 115 GLU A N 1
ATOM 920 C CA . GLU A 1 115 ? -13.960 19.707 29.945 1.00 84.56 115 GLU A CA 1
ATOM 921 C C . GLU A 1 115 ? -14.048 18.378 29.190 1.00 84.56 115 GLU A C 1
ATOM 923 O O . GLU A 1 115 ? -14.748 17.461 29.612 1.00 84.56 115 GLU A O 1
ATOM 928 N N . LYS A 1 116 ? -13.265 18.230 28.114 1.00 84.69 116 LYS A N 1
ATOM 929 C CA . LYS A 1 116 ? -13.191 16.970 27.356 1.00 84.69 116 LYS A CA 1
ATOM 930 C C . LYS A 1 116 ? -12.577 15.845 28.183 1.00 84.69 116 LYS A C 1
ATOM 932 O O . LYS A 1 116 ? -13.012 14.699 28.081 1.00 84.69 116 LYS A O 1
ATOM 937 N N . TRP A 1 117 ? -11.567 16.168 28.989 1.00 86.69 117 TRP A N 1
ATOM 938 C CA . TRP A 1 117 ? -10.956 15.206 29.899 1.00 86.69 117 TRP A CA 1
ATOM 939 C C . TRP A 1 117 ? -11.940 14.767 30.993 1.00 86.69 117 TRP A C 1
ATOM 941 O O . TRP A 1 117 ? -12.073 13.569 31.221 1.00 86.69 117 TRP A O 1
ATOM 951 N N . LEU A 1 118 ? -12.686 15.700 31.597 1.00 86.88 118 LEU A N 1
ATOM 952 C CA . LEU A 1 118 ? -13.720 15.403 32.595 1.00 86.88 118 LEU A CA 1
ATOM 953 C C . LEU A 1 118 ? -14.831 14.516 32.028 1.00 86.88 118 LEU A C 1
ATOM 955 O O . LEU A 1 118 ? -15.191 13.527 32.657 1.00 86.88 118 LEU A O 1
ATOM 959 N N . GLN A 1 119 ? -15.324 14.826 30.827 1.00 88.69 119 GLN A N 1
ATOM 960 C CA . GLN A 1 119 ? -16.343 14.011 30.165 1.00 88.69 119 GLN A CA 1
ATOM 961 C C . GLN A 1 119 ? -15.831 12.589 29.891 1.00 88.69 119 GLN A C 1
ATOM 963 O O . GLN A 1 119 ? -16.493 11.607 30.218 1.00 88.69 119 GLN A O 1
ATOM 968 N N . SER A 1 120 ? -14.609 12.467 29.362 1.00 85.75 120 SER A N 1
ATOM 969 C CA . SER A 1 120 ? -13.981 11.159 29.127 1.00 85.75 120 SER A CA 1
ATOM 970 C C . SER A 1 120 ? -13.783 10.388 30.436 1.00 85.75 120 SER A C 1
ATOM 972 O O . SER A 1 120 ? -13.931 9.168 30.474 1.00 85.75 120 SER A O 1
ATOM 974 N N . TRP A 1 121 ? -13.471 11.095 31.523 1.00 87.88 121 TRP A N 1
ATOM 975 C CA . TRP A 1 121 ? -13.293 10.500 32.838 1.00 87.88 121 TRP A CA 1
ATOM 976 C C . TRP A 1 121 ? -14.590 9.955 33.422 1.00 87.88 121 TRP A C 1
ATOM 978 O O . TRP A 1 121 ? -14.617 8.811 33.871 1.00 87.88 121 TRP A O 1
ATOM 988 N N . GLU A 1 122 ? -15.671 10.728 33.360 1.00 88.69 122 GLU A N 1
ATOM 989 C CA . GLU A 1 122 ? -16.997 10.297 33.801 1.00 88.69 122 GLU A CA 1
ATOM 990 C C . GLU A 1 122 ? -17.482 9.071 33.018 1.00 88.69 122 GLU A C 1
ATOM 992 O O . GLU A 1 122 ? -17.969 8.102 33.607 1.00 88.69 122 GLU A O 1
ATOM 997 N N . GLU A 1 123 ? -17.288 9.072 31.698 1.00 89.69 123 GLU A N 1
ATOM 998 C CA . GLU A 1 123 ? -17.666 7.956 30.836 1.00 89.69 123 GLU A CA 1
ATOM 999 C C . GLU A 1 123 ? -16.884 6.677 31.165 1.00 89.69 123 GLU A C 1
ATOM 1001 O O . GLU A 1 123 ? -17.486 5.610 31.323 1.00 89.69 123 GLU A O 1
ATOM 1006 N N . VAL A 1 124 ? -15.554 6.763 31.285 1.00 88.56 124 VAL A N 1
ATOM 1007 C CA . VAL A 1 124 ? -14.695 5.604 31.588 1.00 88.56 124 VAL A CA 1
ATOM 1008 C C . VAL A 1 124 ? -14.946 5.092 33.006 1.00 88.56 124 VAL A C 1
ATOM 1010 O O . VAL A 1 124 ? -15.091 3.887 33.200 1.00 88.56 124 VAL A O 1
ATOM 1013 N N . TYR A 1 125 ? -15.084 5.985 33.988 1.00 85.88 125 TYR A N 1
ATOM 1014 C CA . TYR A 1 125 ? -15.368 5.617 35.376 1.00 85.88 125 TYR A CA 1
ATOM 1015 C C . TYR A 1 125 ? -16.731 4.933 35.525 1.00 85.88 125 TYR A C 1
ATOM 1017 O O . TYR A 1 125 ? -16.846 3.910 36.200 1.00 85.88 125 TYR A O 1
ATOM 1025 N N . THR A 1 126 ? -17.766 5.449 34.857 1.00 87.50 126 THR A N 1
ATOM 1026 C CA . THR A 1 126 ? -19.107 4.850 34.893 1.00 87.50 126 THR A CA 1
ATOM 1027 C C . THR A 1 126 ? -19.100 3.455 34.272 1.00 87.50 126 THR A C 1
ATOM 1029 O O . THR A 1 126 ? -19.671 2.526 34.843 1.00 87.50 126 THR A O 1
ATOM 1032 N N . LYS A 1 127 ? -18.400 3.279 33.143 1.00 86.00 127 LYS A N 1
ATOM 1033 C CA . LYS A 1 127 ? -18.229 1.971 32.493 1.00 86.00 127 LYS A CA 1
ATOM 1034 C C . LYS A 1 127 ? -17.432 0.989 33.360 1.00 86.00 127 LYS A C 1
ATOM 1036 O O . LYS A 1 127 ? -17.776 -0.189 33.379 1.00 86.00 127 LYS A O 1
ATOM 1041 N N . ALA A 1 128 ? -16.415 1.458 34.089 1.00 84.56 128 ALA A N 1
ATOM 1042 C CA . ALA A 1 128 ? -15.589 0.617 34.965 1.00 84.56 128 ALA A CA 1
ATOM 1043 C C . ALA A 1 128 ? -16.376 0.150 36.187 1.00 84.56 128 ALA A C 1
ATOM 1045 O O . ALA A 1 128 ? -16.414 -1.040 36.493 1.00 84.56 128 ALA A O 1
ATOM 1046 N N . LYS A 1 129 ? -17.124 1.071 36.802 1.00 84.50 129 LYS A N 1
ATOM 1047 C CA . LYS A 1 129 ? -18.007 0.783 37.933 1.00 84.50 129 LYS A CA 1
ATOM 1048 C C . LYS A 1 129 ? -19.135 -0.188 37.578 1.00 84.50 129 LYS A C 1
ATOM 1050 O O . LYS A 1 129 ? -19.503 -1.018 38.398 1.00 84.50 129 LYS A O 1
ATOM 1055 N N . GLN A 1 130 ? -19.688 -0.104 36.366 1.00 84.44 130 GLN A N 1
ATOM 1056 C CA . GLN A 1 130 ? -20.710 -1.046 35.887 1.00 84.44 130 GLN A CA 1
ATOM 1057 C C . GLN A 1 130 ? -20.176 -2.473 35.691 1.00 8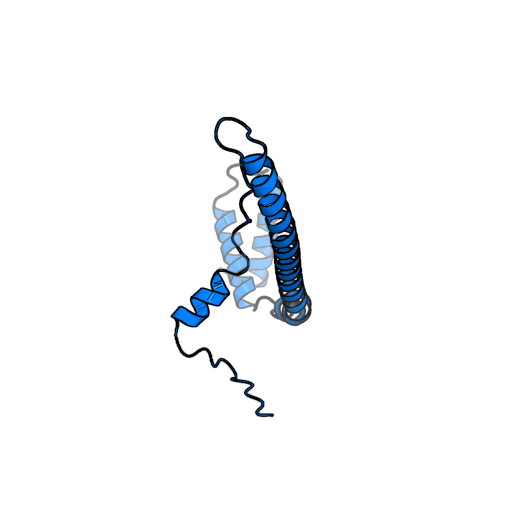4.44 130 GLN A C 1
ATOM 1059 O O . GLN A 1 130 ? -20.969 -3.412 35.690 1.00 84.44 130 GLN A O 1
ATOM 1064 N N . ARG A 1 131 ? -18.859 -2.632 35.520 1.00 79.31 131 ARG A N 1
ATOM 1065 C CA . ARG A 1 131 ? -18.183 -3.920 35.317 1.00 79.31 131 ARG A CA 1
ATOM 1066 C C . ARG A 1 131 ? -17.434 -4.437 36.549 1.00 79.31 131 ARG A C 1
ATOM 1068 O O . ARG A 1 131 ? -16.778 -5.464 36.447 1.00 79.31 131 ARG A O 1
ATOM 1075 N N . ASP A 1 132 ? -17.560 -3.758 37.690 1.00 76.69 132 ASP A N 1
ATOM 1076 C CA . ASP A 1 132 ? -16.877 -4.100 38.949 1.00 76.69 132 ASP A CA 1
ATOM 1077 C C . ASP A 1 132 ? -15.340 -4.175 38.808 1.00 76.69 132 ASP A C 1
ATOM 1079 O O . ASP A 1 132 ? -14.664 -4.989 39.435 1.00 76.69 132 ASP A O 1
ATOM 1083 N N . LEU A 1 133 ? -14.784 -3.321 37.939 1.00 68.62 133 LEU A N 1
ATOM 1084 C CA . LEU A 1 133 ? -13.340 -3.184 37.733 1.00 68.62 133 LEU A CA 1
ATOM 1085 C C . LEU A 1 133 ? -12.738 -2.204 38.770 1.00 68.62 133 LEU A C 1
ATOM 1087 O O . LEU A 1 133 ?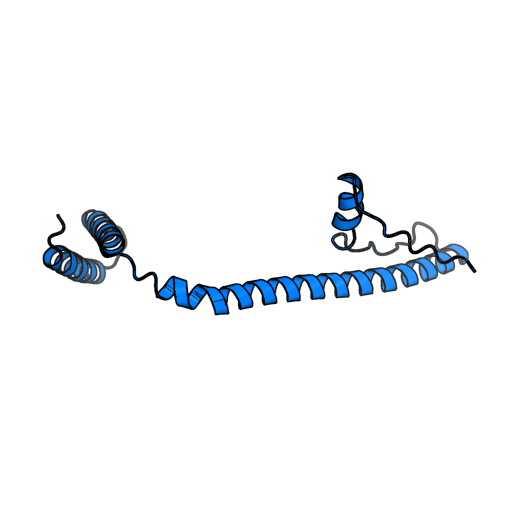 -13.416 -1.237 39.134 1.00 68.62 133 LEU A O 1
ATOM 1091 N N . PRO A 1 134 ? -11.501 -2.450 39.256 1.00 57.66 134 PRO A N 1
ATOM 1092 C CA . PRO A 1 134 ? -10.877 -1.716 40.367 1.00 57.66 134 PRO A CA 1
ATOM 1093 C C . PRO A 1 134 ? -10.484 -0.257 40.074 1.00 57.66 134 PRO A C 1
ATOM 1095 O O . PRO A 1 134 ? -10.139 0.081 38.918 1.00 57.66 134 PRO A O 1
#

Foldseek 3Di:
DDDDPPPPPQDDPVSVVVVVPLADDQDDQDDQPDDDDPVSVVVNVVSNVVSVVSNVVNVVVVVVVVVVVVVVVVCCCVPPVVVVVVPPPDVVNVLVVLVVLQVVLVVPDPPDDNVVSVVSNVVSVVVCVVVVHD

pLDDT: mean 74.37, std 14.65, range [34.5, 89.69]

Organism: NCBI:txid55169

Radius of gyration: 31.45 Å; chains: 1; bounding box: 53×58×78 Å

Secondary structure (DSSP, 8-state):
-----------SHHHHHHHHTSSSSPPPPP---SS--HHHHHHHHHHHHHHHHHHHHHHHHHHHHHHHHHHHHHHHHHHHHHHHTTSPPPHHHHHHHHHHHHHHHTT--SSS-HHHHHHHHHHHHHHHHHTT--

Sequence (134 aa):
MGDSTKSHILTKSSDWNHWLFLGTTKPEKPIIQGTVTADKKLTYNYEMSNYRADYALYEKQQKALANLATYIQDSIATNLLPYITKLAPTNEATDLELEQQYNQLKRGPSNQNIEKWLQSWEEVYTKAKQRDLP